Protein AF-A0A9D6JE13-F1 (afdb_monomer)

Radius of gyration: 21.43 Å; Cα contacts (8 Å, |Δi|>4): 102; chains: 1; bounding box: 47×35×55 Å

Structure (mmCIF, N/CA/C/O backbone):
data_AF-A0A9D6JE13-F1
#
_entry.id   AF-A0A9D6JE13-F1
#
loop_
_atom_site.group_PDB
_atom_site.id
_atom_site.type_symbol
_atom_site.label_atom_id
_atom_site.label_alt_id
_atom_site.label_comp_id
_atom_site.label_asym_id
_atom_site.label_entity_id
_atom_site.label_seq_id
_atom_site.pdbx_PDB_ins_code
_atom_site.Cartn_x
_atom_site.Cartn_y
_atom_site.Cartn_z
_atom_site.occupancy
_atom_site.B_iso_or_equiv
_atom_site.auth_seq_id
_atom_site.auth_comp_id
_atom_site.auth_asym_id
_atom_site.auth_atom_id
_atom_site.pdbx_PDB_model_num
ATOM 1 N N . LEU A 1 1 ? 7.166 -0.514 -9.249 1.00 94.31 1 LEU A N 1
ATOM 2 C CA . LEU A 1 1 ? 7.970 0.174 -8.212 1.00 94.31 1 LEU A CA 1
ATOM 3 C C . LEU A 1 1 ? 9.405 -0.351 -8.154 1.00 94.31 1 LEU A C 1
ATOM 5 O O . LEU A 1 1 ? 10.276 0.354 -8.631 1.00 94.31 1 LEU A O 1
ATOM 9 N N . ARG A 1 2 ? 9.661 -1.572 -7.648 1.00 97.69 2 ARG A N 1
ATOM 10 C CA . ARG A 1 2 ? 11.034 -2.075 -7.400 1.00 97.69 2 ARG A CA 1
ATOM 11 C C . ARG A 1 2 ? 11.970 -2.021 -8.615 1.00 97.69 2 ARG A C 1
ATOM 13 O O . ARG A 1 2 ? 13.082 -1.540 -8.473 1.00 97.69 2 ARG A O 1
ATOM 20 N N . LEU A 1 3 ? 11.509 -2.436 -9.800 1.00 97.81 3 LEU A N 1
ATOM 21 C CA . LEU A 1 3 ? 12.332 -2.380 -11.017 1.00 97.81 3 LEU A CA 1
ATOM 22 C C . LEU A 1 3 ? 12.730 -0.946 -11.397 1.00 97.81 3 LEU A C 1
ATOM 24 O O . LEU A 1 3 ? 13.873 -0.709 -11.755 1.00 97.81 3 LEU A O 1
ATOM 28 N N . ALA A 1 4 ? 11.808 0.012 -11.276 1.00 98.44 4 ALA A N 1
ATOM 29 C CA . ALA A 1 4 ? 12.092 1.413 -11.579 1.00 98.44 4 ALA A CA 1
ATOM 30 C C . ALA A 1 4 ? 13.088 2.029 -10.584 1.00 98.44 4 ALA A C 1
ATOM 32 O O . ALA A 1 4 ? 13.969 2.777 -10.991 1.00 98.44 4 ALA A O 1
ATOM 33 N N . VAL A 1 5 ? 12.988 1.671 -9.296 1.00 98.62 5 VAL A N 1
ATOM 34 C CA . VAL A 1 5 ? 13.973 2.070 -8.276 1.00 98.62 5 VAL A CA 1
ATOM 35 C C . VAL A 1 5 ? 15.347 1.493 -8.614 1.00 98.62 5 VAL A C 1
ATOM 37 O O . VAL A 1 5 ? 16.312 2.243 -8.681 1.00 98.62 5 VAL A O 1
ATOM 40 N N . ALA A 1 6 ? 15.416 0.196 -8.929 1.00 98.56 6 ALA A N 1
ATOM 41 C CA . ALA A 1 6 ? 16.663 -0.461 -9.311 1.00 98.56 6 ALA A CA 1
ATOM 42 C C . ALA A 1 6 ? 17.281 0.141 -10.583 1.00 98.56 6 ALA A C 1
ATOM 44 O O . ALA A 1 6 ? 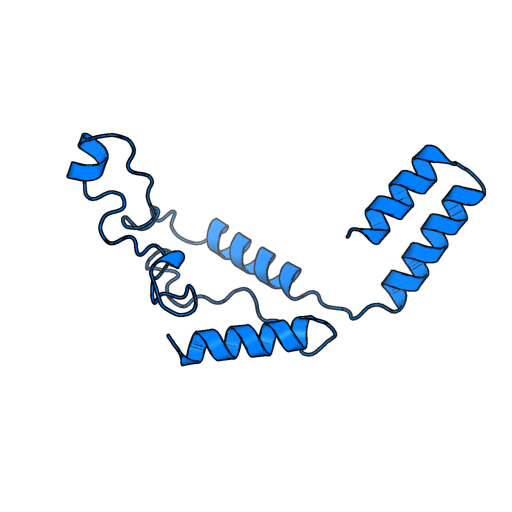18.487 0.338 -10.630 1.00 98.56 6 ALA A O 1
ATOM 45 N N . ALA A 1 7 ? 16.472 0.481 -11.592 1.00 98.56 7 ALA A N 1
ATOM 46 C CA . ALA A 1 7 ? 16.959 1.133 -12.806 1.00 98.56 7 ALA A CA 1
ATOM 47 C C . ALA A 1 7 ? 17.532 2.530 -12.519 1.00 98.56 7 ALA A C 1
ATOM 49 O O . ALA A 1 7 ? 18.596 2.875 -13.028 1.00 98.56 7 ALA A O 1
ATOM 50 N N . LYS A 1 8 ? 16.867 3.311 -11.657 1.00 98.50 8 LYS A N 1
ATOM 51 C CA . LYS A 1 8 ? 17.367 4.613 -11.196 1.00 98.50 8 LYS A CA 1
ATOM 52 C C . LYS A 1 8 ? 18.667 4.472 -10.393 1.00 98.50 8 LYS A C 1
ATOM 54 O O . LYS A 1 8 ? 19.597 5.240 -10.618 1.00 98.50 8 LYS A O 1
ATOM 59 N N . ASP A 1 9 ? 18.761 3.491 -9.499 1.00 98.50 9 ASP A N 1
ATOM 60 C CA . ASP A 1 9 ? 19.976 3.253 -8.710 1.00 98.50 9 ASP A CA 1
ATOM 61 C C . ASP A 1 9 ? 21.135 2.747 -9.584 1.00 98.50 9 ASP A C 1
ATOM 63 O O . ASP A 1 9 ? 22.262 3.213 -9.430 1.00 98.50 9 ASP A O 1
ATOM 67 N N . ALA A 1 10 ? 20.858 1.875 -10.557 1.00 98.44 10 ALA A N 1
ATOM 68 C CA . ALA A 1 10 ? 21.840 1.432 -11.544 1.00 98.44 10 ALA A CA 1
ATOM 69 C C . ALA A 1 10 ? 22.364 2.605 -12.380 1.00 98.44 10 ALA A C 1
ATOM 71 O O . ALA A 1 10 ? 23.571 2.723 -12.563 1.00 98.44 10 ALA A O 1
ATOM 72 N N . TYR A 1 11 ? 21.483 3.509 -12.823 1.00 98.44 11 TYR A N 1
ATOM 73 C CA . TYR A 1 11 ? 21.901 4.711 -13.545 1.00 98.44 11 TYR A CA 1
ATOM 74 C C . TYR A 1 11 ? 22.791 5.608 -12.685 1.00 98.44 11 TYR A C 1
ATOM 76 O O . TYR A 1 11 ? 23.836 6.059 -13.140 1.00 98.44 11 TYR A O 1
ATOM 84 N N . HIS A 1 12 ? 22.400 5.852 -11.433 1.00 98.38 12 HIS A N 1
ATOM 85 C CA . HIS A 1 12 ? 23.195 6.664 -10.511 1.00 98.38 12 HIS A CA 1
ATOM 86 C C . HIS A 1 12 ? 24.582 6.070 -10.248 1.00 98.38 12 HIS A C 1
ATOM 88 O O . HIS A 1 12 ? 25.531 6.821 -10.047 1.00 98.38 12 HIS A O 1
ATOM 94 N N . PHE A 1 13 ? 24.690 4.741 -10.216 1.00 98.31 13 PHE A N 1
ATOM 95 C CA . PHE A 1 13 ? 25.941 4.058 -9.914 1.00 98.31 13 PHE A CA 1
ATOM 96 C C . PHE A 1 13 ? 26.856 3.910 -11.136 1.00 98.31 13 PHE A C 1
ATOM 98 O O . PHE A 1 13 ? 28.059 4.119 -11.020 1.00 98.31 13 PHE A O 1
ATOM 105 N N . LEU A 1 14 ? 26.298 3.545 -12.293 1.00 98.06 14 LEU A N 1
ATOM 106 C CA . LEU A 1 14 ? 27.070 3.209 -13.493 1.00 98.06 14 LEU A CA 1
ATOM 107 C C . LEU A 1 14 ? 27.247 4.396 -14.450 1.00 98.06 14 LEU A C 1
ATOM 109 O O . LEU A 1 14 ? 28.261 4.472 -15.135 1.00 98.06 14 LEU A O 1
ATOM 113 N N . GLY A 1 15 ? 26.292 5.329 -14.496 1.00 97.06 15 GLY A N 1
ATOM 114 C CA . GLY A 1 15 ? 26.284 6.409 -15.484 1.00 97.06 15 GLY A CA 1
ATOM 115 C C . GLY A 1 15 ? 26.086 5.910 -16.921 1.00 97.06 15 GLY A C 1
ATOM 116 O O . GLY A 1 15 ? 25.604 4.804 -17.154 1.00 97.06 15 GLY A O 1
ATOM 117 N N . THR A 1 16 ? 26.416 6.749 -17.902 1.00 96.25 16 THR A N 1
ATOM 118 C CA . THR A 1 16 ? 26.339 6.401 -19.331 1.00 96.25 16 THR A CA 1
ATOM 119 C C . THR A 1 16 ? 27.552 5.553 -19.745 1.00 96.25 16 THR A C 1
ATOM 121 O O . THR A 1 16 ? 28.670 5.924 -19.378 1.00 96.25 16 THR A O 1
ATOM 124 N N . PRO A 1 17 ? 27.374 4.508 -20.585 1.00 96.06 17 PRO A N 1
ATOM 125 C CA . PRO A 1 17 ? 26.120 4.076 -21.230 1.00 96.06 17 PRO A CA 1
ATOM 126 C C . PRO A 1 17 ? 25.290 3.023 -20.472 1.00 96.06 17 PRO A C 1
ATOM 128 O O . PRO A 1 17 ? 24.106 2.856 -20.764 1.00 96.06 17 PRO A O 1
ATOM 131 N N . GLU A 1 18 ? 25.849 2.298 -19.505 1.00 95.69 18 GLU A N 1
ATOM 132 C CA . GLU A 1 18 ? 25.184 1.136 -18.896 1.00 95.69 18 GLU A CA 1
ATOM 133 C C . GLU A 1 18 ? 23.914 1.500 -18.107 1.00 95.69 18 GLU A C 1
ATOM 135 O O . GLU A 1 18 ? 22.947 0.734 -18.073 1.00 95.69 18 GLU A O 1
ATOM 140 N N . GLY A 1 19 ? 23.870 2.692 -17.516 1.00 97.12 19 GLY A N 1
ATOM 141 C CA . GLY A 1 19 ? 22.684 3.239 -16.867 1.00 97.12 19 GLY A CA 1
ATOM 142 C C . GLY A 1 19 ? 21.515 3.425 -17.834 1.00 97.12 19 GLY A C 1
ATOM 143 O O . GLY A 1 19 ? 20.368 3.130 -17.486 1.00 97.12 19 GLY A O 1
ATOM 144 N N . GLU A 1 20 ? 21.782 3.867 -19.065 1.00 98.19 20 GLU A N 1
ATOM 145 C CA . GLU A 1 20 ? 20.748 4.054 -20.091 1.00 98.19 20 GLU A CA 1
ATOM 146 C C . GLU A 1 20 ? 20.083 2.721 -20.439 1.00 98.19 20 GLU A C 1
ATOM 148 O O . GLU A 1 20 ? 18.858 2.652 -20.568 1.00 98.19 20 GLU A O 1
ATOM 153 N N . LEU A 1 21 ? 20.867 1.639 -20.492 1.00 98.06 21 LEU A N 1
ATOM 154 C CA . LEU A 1 21 ? 20.343 0.294 -20.712 1.00 98.06 21 LEU A CA 1
ATOM 155 C C . LEU A 1 21 ? 19.396 -0.140 -19.581 1.00 98.06 21 LEU A C 1
ATOM 157 O O . LEU A 1 21 ? 18.347 -0.732 -19.851 1.00 98.06 21 LEU A O 1
ATOM 161 N N . ALA A 1 22 ? 19.705 0.206 -18.327 1.00 98.25 22 ALA A N 1
ATOM 162 C CA . ALA A 1 22 ? 18.823 -0.073 -17.194 1.00 98.25 22 ALA A CA 1
ATOM 163 C C . ALA A 1 22 ? 17.480 0.677 -17.308 1.00 98.25 22 ALA A C 1
ATOM 165 O O . ALA A 1 22 ? 16.413 0.103 -17.050 1.00 98.25 22 ALA A O 1
ATOM 166 N N . LEU A 1 23 ? 17.502 1.940 -17.749 1.00 98.38 23 LEU A N 1
ATOM 167 C CA . LEU A 1 23 ? 16.282 2.713 -18.006 1.00 98.38 23 LEU A CA 1
ATOM 168 C C . LEU A 1 23 ? 15.480 2.141 -19.183 1.00 98.38 23 LEU A C 1
ATOM 170 O O . LEU A 1 23 ? 14.258 2.002 -19.073 1.00 98.38 23 LEU A O 1
ATOM 174 N N . ALA A 1 24 ? 16.147 1.748 -20.272 1.00 98.50 24 ALA A N 1
ATOM 175 C CA . ALA A 1 24 ? 15.509 1.127 -21.433 1.00 98.50 24 ALA A CA 1
ATOM 176 C C . ALA A 1 24 ? 14.806 -0.190 -21.061 1.00 98.50 24 ALA A C 1
ATOM 178 O O . ALA A 1 24 ? 13.640 -0.399 -21.415 1.00 98.50 24 ALA A O 1
ATOM 179 N N . GLN A 1 25 ? 15.465 -1.044 -20.270 1.00 98.44 25 GLN A N 1
ATOM 180 C CA . GLN A 1 25 ? 14.870 -2.273 -19.738 1.00 98.44 25 GLN A CA 1
ATOM 181 C C . GLN A 1 25 ? 13.623 -1.974 -18.892 1.00 98.44 25 GLN A C 1
ATOM 183 O O . GLN A 1 25 ? 12.584 -2.621 -19.054 1.00 98.44 25 GLN A O 1
ATOM 188 N N . CYS A 1 26 ? 13.699 -0.978 -18.004 1.00 98.56 26 CYS A N 1
ATOM 189 C CA . CYS A 1 26 ? 12.565 -0.574 -17.177 1.00 98.56 26 CYS A CA 1
ATOM 190 C C . CYS A 1 26 ? 11.389 -0.063 -18.023 1.00 98.56 26 CYS A C 1
ATOM 192 O O . CYS A 1 26 ? 10.243 -0.441 -17.767 1.00 98.56 26 CYS A O 1
ATOM 194 N N . ALA A 1 27 ? 11.647 0.759 -19.042 1.00 98.62 27 ALA A N 1
ATOM 195 C CA . ALA A 1 27 ? 10.612 1.280 -19.931 1.00 98.62 27 ALA A CA 1
ATOM 196 C C . ALA A 1 27 ? 9.883 0.151 -20.678 1.00 98.62 27 ALA A C 1
ATOM 198 O O . ALA A 1 27 ? 8.651 0.099 -20.655 1.00 98.62 27 ALA A O 1
ATOM 199 N N . ALA A 1 28 ? 10.623 -0.799 -21.259 1.00 98.69 28 ALA A N 1
ATOM 200 C CA . ALA A 1 28 ? 10.046 -1.957 -21.943 1.00 98.69 28 ALA A CA 1
ATOM 201 C C . ALA A 1 28 ? 9.202 -2.833 -20.997 1.00 98.69 28 ALA A C 1
ATOM 203 O O . ALA A 1 28 ? 8.092 -3.254 -21.342 1.00 98.69 28 ALA A O 1
ATOM 204 N N . TYR A 1 29 ? 9.683 -3.057 -19.770 1.00 98.62 29 TYR A N 1
ATOM 205 C CA . TYR A 1 29 ? 8.927 -3.786 -18.752 1.00 98.62 29 TYR A CA 1
ATOM 206 C C . TYR A 1 29 ? 7.621 -3.069 -18.389 1.00 98.62 29 TYR A C 1
ATOM 208 O O . TYR A 1 29 ? 6.554 -3.678 -18.378 1.00 98.62 29 TYR A O 1
ATOM 216 N N . LEU A 1 30 ? 7.667 -1.762 -18.116 1.00 98.38 30 LEU A N 1
ATOM 217 C CA . LEU A 1 30 ? 6.469 -0.996 -17.763 1.00 98.38 30 LEU A CA 1
ATOM 218 C C . LEU A 1 30 ? 5.472 -0.922 -18.924 1.00 98.38 30 LEU A C 1
ATOM 220 O O . LEU A 1 30 ? 4.264 -1.007 -18.688 1.00 98.38 30 LEU A O 1
ATOM 224 N N . ALA A 1 31 ? 5.953 -0.816 -20.166 1.00 98.50 31 ALA A N 1
ATOM 225 C CA . ALA A 1 31 ? 5.119 -0.818 -21.365 1.00 98.50 31 ALA A CA 1
ATOM 226 C C . ALA A 1 31 ? 4.323 -2.126 -21.508 1.00 98.50 31 ALA A C 1
ATOM 228 O O . ALA A 1 31 ? 3.132 -2.085 -21.817 1.00 98.50 31 ALA A O 1
ATOM 229 N N . THR A 1 32 ? 4.931 -3.264 -21.172 1.00 98.06 32 THR A N 1
ATOM 230 C CA . THR A 1 32 ? 4.319 -4.600 -21.289 1.00 98.06 32 THR A CA 1
ATOM 231 C C . THR A 1 32 ? 3.606 -5.083 -20.021 1.00 98.06 32 THR A C 1
ATOM 233 O O . THR A 1 32 ? 2.799 -6.008 -20.083 1.00 98.06 32 THR A O 1
ATOM 236 N N . ALA A 1 33 ? 3.828 -4.440 -18.871 1.00 98.12 33 ALA A N 1
ATOM 237 C CA . ALA A 1 33 ? 3.187 -4.814 -17.614 1.00 98.12 33 ALA A CA 1
ATOM 238 C C . ALA A 1 33 ? 1.647 -4.648 -17.644 1.00 98.12 33 ALA A C 1
ATOM 240 O O . ALA A 1 33 ? 1.137 -3.714 -18.283 1.00 98.12 33 ALA A O 1
ATOM 241 N N . PRO A 1 34 ? 0.893 -5.476 -16.889 1.00 97.88 34 PRO A N 1
ATOM 242 C CA . PRO A 1 34 ? -0.536 -5.269 -16.669 1.00 97.88 34 PRO A CA 1
ATOM 243 C C . PRO A 1 34 ? -0.809 -3.862 -16.125 1.00 97.88 34 PRO A C 1
ATOM 245 O O . PRO A 1 34 ? -0.220 -3.443 -15.128 1.00 97.88 34 PRO A O 1
ATOM 248 N N . LYS A 1 35 ? -1.693 -3.113 -16.788 1.00 98.19 35 LYS A N 1
ATOM 249 C CA . LYS 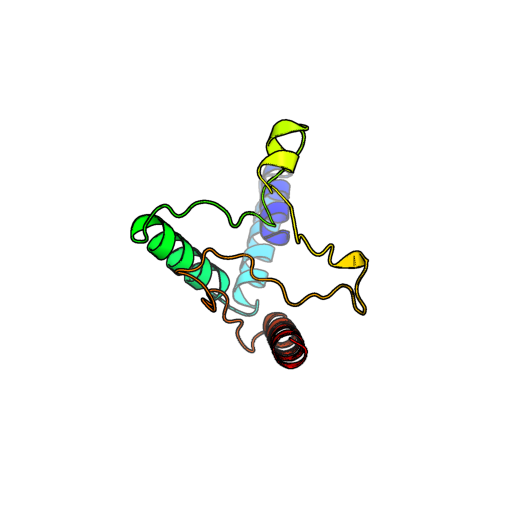A 1 35 ? -2.028 -1.740 -16.393 1.00 98.19 35 LYS A CA 1
ATOM 250 C C . LYS A 1 35 ? -3.156 -1.753 -15.370 1.00 98.19 35 LYS A C 1
ATOM 252 O O . LYS A 1 35 ? -4.178 -2.387 -15.602 1.00 98.19 35 LYS A O 1
ATOM 257 N N . SER A 1 36 ? -2.999 -1.013 -14.280 1.00 98.31 36 SER A N 1
ATOM 258 C CA . SER A 1 36 ? -4.080 -0.739 -13.334 1.00 98.31 36 SER A CA 1
ATOM 259 C C . SER A 1 36 ? -3.871 0.622 -12.685 1.00 98.31 36 SER A C 1
ATOM 261 O O . SER A 1 36 ? -2.774 0.936 -12.228 1.00 98.31 36 SER A O 1
ATOM 263 N N . ASN A 1 37 ? -4.933 1.423 -12.640 1.00 98.19 37 ASN A N 1
ATOM 264 C CA . ASN A 1 37 ? -5.015 2.657 -11.864 1.00 98.19 37 ASN A CA 1
ATOM 265 C C . ASN A 1 37 ? -5.918 2.490 -10.626 1.00 98.19 37 ASN A C 1
ATOM 267 O O . ASN A 1 37 ? -6.266 3.485 -9.998 1.00 98.19 37 ASN A O 1
ATOM 271 N N . ALA A 1 38 ? -6.303 1.259 -10.259 1.00 98.44 38 ALA A N 1
ATOM 272 C CA . ALA A 1 38 ? -7.272 1.003 -9.190 1.00 98.44 38 ALA A CA 1
ATOM 273 C C . ALA A 1 38 ? -6.815 1.550 -7.828 1.00 98.44 38 ALA A C 1
ATOM 275 O O . ALA A 1 38 ? -7.613 2.133 -7.100 1.00 98.44 38 ALA A O 1
ATOM 276 N N . VAL A 1 39 ? -5.524 1.418 -7.503 1.00 98.44 39 VAL A N 1
ATOM 277 C CA . VAL A 1 39 ? -4.941 2.001 -6.280 1.00 98.44 39 VAL A CA 1
ATOM 278 C C . VAL A 1 39 ? -4.970 3.531 -6.322 1.00 98.44 39 VAL A C 1
ATOM 280 O O . VAL A 1 39 ? -5.285 4.159 -5.319 1.00 98.44 39 VAL A O 1
ATOM 283 N N . TYR A 1 40 ? -4.690 4.133 -7.482 1.00 98.44 40 TYR A N 1
ATOM 284 C CA . TYR A 1 40 ? -4.696 5.588 -7.652 1.00 98.44 40 TYR A CA 1
ATOM 285 C C . TYR A 1 40 ? -6.099 6.173 -7.447 1.00 98.44 40 TYR A C 1
ATOM 287 O O . TYR A 1 40 ? -6.273 7.120 -6.685 1.00 98.44 40 TYR A O 1
ATOM 295 N N . VAL A 1 41 ? -7.112 5.560 -8.066 1.00 98.69 41 VAL A N 1
ATOM 296 C CA . VAL A 1 41 ? -8.518 5.950 -7.881 1.00 98.69 41 VAL A CA 1
ATOM 297 C C . VAL A 1 41 ? -8.945 5.766 -6.424 1.00 98.69 41 VAL A C 1
ATOM 299 O O . VAL A 1 41 ? -9.489 6.693 -5.836 1.00 98.69 41 VAL A O 1
ATOM 302 N N . ALA A 1 42 ? -8.636 4.616 -5.816 1.00 98.62 42 ALA A N 1
ATOM 303 C CA . ALA A 1 42 ? -8.966 4.345 -4.417 1.00 98.62 42 ALA A CA 1
ATOM 304 C C . ALA A 1 42 ? -8.357 5.377 -3.456 1.00 98.62 42 ALA A C 1
ATOM 306 O O . ALA A 1 42 ? -9.023 5.824 -2.526 1.00 98.62 42 ALA A O 1
ATOM 307 N N . PHE A 1 43 ? -7.105 5.773 -3.691 1.00 98.69 43 PHE A N 1
ATOM 308 C CA . PHE A 1 43 ? -6.428 6.779 -2.880 1.00 98.69 43 PHE A CA 1
ATOM 309 C C . PHE A 1 43 ? -7.058 8.167 -3.037 1.00 98.69 43 PHE A C 1
ATOM 311 O O . PHE A 1 43 ? -7.255 8.862 -2.046 1.00 98.69 43 PHE A O 1
ATOM 318 N N . ASN A 1 44 ? -7.424 8.560 -4.258 1.00 98.56 44 ASN A N 1
ATOM 319 C CA . ASN A 1 44 ? -8.094 9.838 -4.494 1.00 98.56 44 ASN A CA 1
ATOM 320 C C . ASN A 1 44 ? -9.497 9.885 -3.879 1.00 98.56 44 ASN A C 1
ATOM 322 O O . ASN A 1 44 ? -9.864 10.907 -3.311 1.00 98.56 44 ASN A O 1
ATOM 326 N N . GLU A 1 45 ? -10.259 8.790 -3.945 1.00 98.31 45 GLU A N 1
ATOM 327 C CA . GLU A 1 45 ? -11.552 8.692 -3.257 1.00 98.31 45 GLU A CA 1
ATOM 328 C C . GLU A 1 45 ? -11.385 8.825 -1.738 1.00 98.31 45 GLU A C 1
ATOM 330 O O . GLU A 1 45 ? -12.108 9.591 -1.112 1.00 98.31 45 GLU A O 1
ATOM 335 N N . ALA A 1 46 ? -10.398 8.142 -1.147 1.00 97.25 46 ALA A N 1
ATOM 336 C CA . ALA A 1 46 ? -10.122 8.258 0.283 1.00 97.25 46 ALA A CA 1
ATOM 337 C C . ALA A 1 46 ? -9.695 9.683 0.679 1.00 97.25 46 ALA A C 1
ATOM 339 O O . ALA A 1 46 ? -10.157 10.201 1.691 1.00 97.25 46 ALA A O 1
ATOM 340 N N . GLN A 1 47 ? -8.852 10.345 -0.123 1.00 97.75 47 GLN A N 1
ATOM 341 C CA . GLN A 1 47 ? -8.476 11.743 0.113 1.00 97.75 47 GLN A CA 1
ATOM 342 C C . GLN A 1 47 ? -9.671 12.697 0.002 1.00 97.75 47 GLN A C 1
ATOM 344 O O . GLN A 1 47 ? -9.777 13.630 0.794 1.00 97.75 47 GLN A O 1
ATOM 349 N N . ALA A 1 48 ? -10.564 12.471 -0.963 1.00 97.25 48 ALA A N 1
ATOM 350 C CA . ALA A 1 48 ? -11.767 13.279 -1.122 1.00 97.25 48 ALA A CA 1
ATOM 351 C C . ALA A 1 48 ? -12.701 13.133 0.088 1.00 97.25 48 ALA A C 1
ATOM 353 O O . ALA A 1 48 ? -13.189 14.140 0.603 1.00 97.25 48 ALA A O 1
ATOM 354 N N . ASP A 1 49 ? -12.893 11.906 0.579 1.00 95.81 49 ASP A N 1
ATOM 355 C CA . ASP A 1 49 ? -13.696 11.652 1.776 1.00 95.81 49 ASP A CA 1
ATOM 356 C C . ASP A 1 49 ? -13.036 12.305 3.011 1.00 95.81 49 ASP A C 1
ATOM 358 O O . ASP A 1 49 ? -13.722 12.976 3.771 1.00 95.81 49 ASP A O 1
ATOM 362 N N . VAL A 1 50 ? -11.705 12.253 3.166 1.00 94.56 50 VAL A N 1
ATOM 363 C CA . VAL A 1 50 ? -10.992 12.977 4.247 1.00 94.56 50 VAL A CA 1
ATOM 364 C C . VAL A 1 50 ? -11.177 14.497 4.165 1.00 94.56 50 VAL A C 1
ATOM 366 O O . VAL A 1 50 ? -11.278 15.158 5.195 1.00 94.56 50 VAL A O 1
ATOM 369 N N . ALA A 1 51 ? -11.208 15.0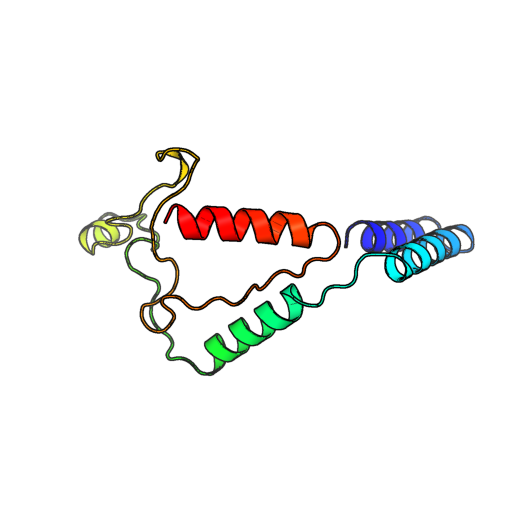70 2.960 1.00 95.38 51 ALA A N 1
ATOM 370 C CA . ALA A 1 51 ? -11.330 16.516 2.781 1.00 95.38 51 ALA A CA 1
ATOM 371 C C . ALA A 1 51 ? -12.764 17.042 2.976 1.00 95.38 51 ALA A C 1
ATOM 373 O O . ALA A 1 51 ? -12.942 18.235 3.215 1.00 95.38 51 ALA A O 1
ATOM 374 N N . SER A 1 52 ? -13.777 16.181 2.829 1.00 94.12 52 SER A N 1
ATOM 375 C CA . SER A 1 52 ? -15.192 16.580 2.805 1.00 94.12 52 SER A CA 1
ATOM 376 C C . SER A 1 52 ? -16.029 16.022 3.956 1.00 94.12 52 SER A C 1
ATOM 378 O O . SER A 1 52 ? -17.039 16.633 4.308 1.00 94.12 52 SER A O 1
ATOM 380 N N . ALA A 1 53 ? -15.639 14.892 4.548 1.00 89.19 53 ALA A N 1
ATOM 381 C CA . ALA A 1 53 ? -16.353 14.299 5.668 1.00 89.19 53 ALA A CA 1
ATOM 382 C C . ALA A 1 53 ? -16.027 15.020 6.988 1.00 89.19 53 ALA A C 1
ATOM 384 O O . ALA A 1 53 ? -14.948 15.604 7.139 1.00 89.19 53 ALA A O 1
ATOM 385 N N . PRO A 1 54 ? -16.933 14.963 7.981 1.00 88.19 54 PRO A N 1
ATOM 386 C CA . PRO A 1 54 ? -16.619 15.382 9.338 1.00 88.19 54 PRO A CA 1
ATOM 387 C C . PRO A 1 54 ? -15.369 14.669 9.864 1.00 88.19 54 PRO A C 1
ATOM 389 O O . PRO A 1 54 ? -15.167 13.479 9.618 1.00 88.19 54 PRO A O 1
ATOM 392 N N . ALA A 1 55 ? -14.548 15.386 10.634 1.00 89.50 55 ALA A N 1
ATOM 393 C CA . ALA A 1 55 ? -13.391 14.817 11.319 1.00 89.50 55 ALA A CA 1
ATOM 394 C C . ALA A 1 55 ? -13.843 13.948 12.506 1.00 89.50 55 ALA A C 1
ATOM 396 O O . ALA A 1 55 ? -13.722 14.333 13.671 1.00 89.50 55 ALA A O 1
ATOM 397 N N . GLU A 1 56 ? -14.419 12.787 12.204 1.00 92.44 56 GLU A N 1
ATOM 398 C CA . GLU A 1 56 ? -14.840 11.822 13.208 1.00 92.44 56 GLU A CA 1
ATOM 399 C C . GLU A 1 56 ? -13.643 11.229 13.947 1.00 92.44 56 GLU A C 1
ATOM 401 O O . GLU A 1 56 ? -12.586 10.976 13.357 1.00 92.44 56 GLU A O 1
ATOM 406 N N . PRO A 1 57 ? -13.790 10.985 15.257 1.00 92.94 57 PRO A N 1
ATOM 407 C CA . PRO A 1 57 ? -12.7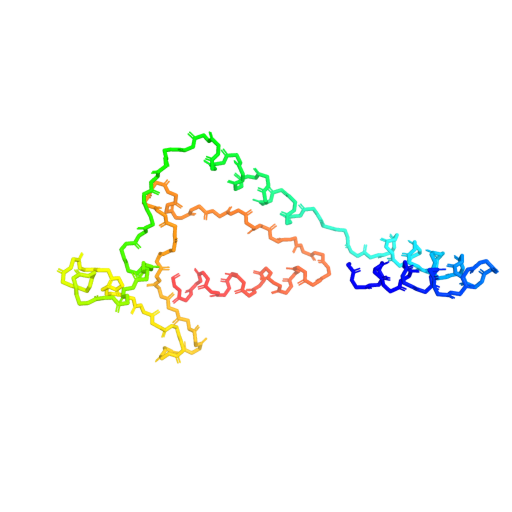22 10.385 16.019 1.00 92.94 57 PRO A CA 1
ATOM 408 C C . PRO A 1 57 ? -12.540 8.920 15.611 1.00 92.94 57 PRO A C 1
ATOM 410 O O . PRO A 1 57 ? -13.476 8.231 15.207 1.00 92.94 57 PRO A O 1
ATOM 413 N N . VAL A 1 58 ? -11.324 8.416 15.803 1.00 95.00 58 VAL A N 1
ATOM 414 C CA . VAL A 1 58 ? -10.999 6.996 15.623 1.00 95.00 58 VAL A CA 1
ATOM 415 C C . VAL A 1 58 ? -11.960 6.131 16.465 1.00 95.00 58 VAL A C 1
ATOM 417 O O . VAL A 1 58 ? -12.168 6.469 17.639 1.00 95.00 58 VAL A O 1
ATOM 420 N N . PRO A 1 59 ? -12.536 5.034 15.930 1.00 95.44 59 PRO A N 1
ATOM 421 C CA . PRO A 1 59 ? -13.356 4.105 16.709 1.00 95.44 59 PRO A CA 1
ATOM 422 C C . PRO A 1 59 ? -12.642 3.622 17.979 1.00 95.44 59 PRO A C 1
ATOM 424 O O . PRO A 1 59 ? -11.442 3.347 17.948 1.00 95.44 59 PRO A O 1
ATOM 427 N N . LEU A 1 60 ? -13.361 3.557 19.108 1.00 95.06 60 LEU A N 1
ATOM 428 C CA . LEU A 1 60 ? -12.772 3.311 20.435 1.00 95.06 60 LEU A CA 1
ATOM 429 C C . LEU A 1 60 ? -11.942 2.025 20.488 1.00 95.06 60 LEU A C 1
ATOM 431 O O . LEU A 1 60 ? -10.824 2.053 21.003 1.00 95.06 60 LEU A O 1
ATOM 435 N N . HIS A 1 61 ? -12.445 0.944 19.892 1.00 95.62 61 HIS A N 1
ATOM 436 C CA . HIS A 1 61 ? -11.820 -0.378 19.903 1.00 95.62 61 HIS A CA 1
ATOM 437 C C . HIS A 1 61 ? -10.502 -0.453 19.124 1.00 95.62 61 HIS A C 1
ATOM 439 O O . HIS A 1 61 ? -9.760 -1.404 19.301 1.00 95.62 61 HIS A O 1
ATOM 445 N N . ILE A 1 62 ? -10.155 0.537 18.293 1.00 95.94 62 ILE A N 1
ATOM 446 C CA . ILE A 1 62 ? -8.839 0.605 17.624 1.00 95.94 62 ILE A CA 1
ATOM 447 C C . ILE A 1 62 ? -7.972 1.771 18.121 1.00 95.94 62 ILE A C 1
ATOM 449 O O . ILE A 1 62 ? -6.940 2.082 17.521 1.00 95.94 62 ILE A O 1
ATOM 453 N N . ARG A 1 63 ? -8.358 2.435 19.219 1.00 96.56 63 ARG A N 1
ATOM 454 C CA . ARG A 1 63 ? -7.503 3.437 19.870 1.00 96.56 63 ARG A CA 1
ATOM 455 C C . ARG A 1 63 ? -6.412 2.764 20.689 1.00 96.56 63 ARG A C 1
ATOM 457 O O . ARG A 1 63 ? -6.628 1.749 21.341 1.00 96.56 63 ARG A O 1
ATOM 464 N N . ASN A 1 64 ? -5.244 3.397 20.721 1.00 96.12 64 ASN A N 1
ATOM 465 C CA . ASN A 1 64 ? -4.177 2.996 21.627 1.00 96.12 64 ASN A CA 1
ATOM 466 C C . ASN A 1 64 ? -4.568 3.297 23.087 1.00 96.12 64 ASN A C 1
ATOM 468 O O . ASN A 1 64 ? -5.041 4.397 23.379 1.00 96.12 64 ASN A O 1
ATOM 472 N N . ALA A 1 65 ? -4.317 2.351 23.997 1.00 93.88 65 ALA A N 1
ATOM 473 C CA . ALA A 1 65 ? -4.668 2.449 25.419 1.00 93.88 65 ALA A CA 1
ATOM 474 C C . ALA A 1 65 ? -3.480 2.146 26.364 1.00 93.88 65 ALA A C 1
ATOM 476 O O . ALA A 1 65 ? -3.508 1.177 27.130 1.00 93.88 65 ALA A O 1
ATOM 477 N N . PRO A 1 66 ? -2.399 2.945 26.317 1.00 95.62 66 PRO A N 1
ATOM 478 C CA . PRO A 1 66 ? -1.176 2.680 27.073 1.00 95.62 66 PRO A CA 1
ATOM 479 C C . PRO A 1 66 ? -1.273 3.024 28.565 1.00 95.62 66 PRO A C 1
ATOM 481 O O . PRO A 1 66 ? -0.501 2.485 29.355 1.00 95.62 66 PRO A O 1
ATOM 484 N N . THR A 1 67 ? -2.181 3.917 28.973 1.00 96.75 67 THR A N 1
ATOM 485 C CA . THR A 1 67 ? -2.319 4.347 30.375 1.00 96.75 67 THR A CA 1
ATOM 486 C C . THR A 1 67 ? -3.543 3.712 31.045 1.00 96.75 67 THR A C 1
ATOM 488 O O . THR A 1 67 ? -4.501 3.371 30.348 1.00 96.75 67 THR A O 1
ATOM 491 N N . PRO A 1 68 ? -3.558 3.580 32.387 1.00 95.75 68 PRO A N 1
ATOM 492 C CA . PRO A 1 68 ? -4.735 3.106 33.120 1.00 95.75 68 PRO A CA 1
ATOM 493 C C . PRO A 1 68 ? -5.985 3.940 32.823 1.00 95.75 68 PRO A C 1
ATOM 495 O O . PRO A 1 68 ? -6.993 3.386 32.408 1.00 95.75 68 PRO A O 1
ATOM 498 N N . LEU A 1 69 ? -5.866 5.273 32.874 1.00 96.25 69 LEU A N 1
ATOM 499 C CA . LEU A 1 69 ? -6.973 6.182 32.572 1.00 96.25 69 LEU A CA 1
ATOM 500 C C . LEU A 1 69 ? -7.573 5.938 31.178 1.00 96.25 69 LEU A C 1
ATOM 502 O O . LEU A 1 69 ? -8.783 5.984 31.016 1.00 96.25 69 LEU A O 1
ATOM 506 N N . MET A 1 70 ? -6.753 5.676 30.157 1.00 96.25 70 MET A N 1
ATOM 507 C CA . MET A 1 70 ? -7.267 5.408 28.808 1.00 96.25 70 MET A CA 1
ATOM 508 C C . MET A 1 70 ? -8.071 4.106 28.745 1.00 96.25 70 MET A C 1
ATOM 510 O O . MET A 1 70 ? -9.094 4.064 28.067 1.00 96.25 70 MET A O 1
ATOM 514 N N . LYS A 1 71 ? -7.641 3.068 29.469 1.00 93.50 71 LYS A N 1
ATOM 515 C CA . LYS A 1 71 ? -8.390 1.808 29.580 1.00 93.50 71 LYS A CA 1
ATOM 516 C C . LYS A 1 71 ? -9.701 2.009 30.333 1.00 93.50 71 LYS A C 1
ATOM 518 O O . LYS A 1 71 ? -10.725 1.522 29.875 1.00 93.50 71 LYS A O 1
ATOM 523 N N . ASP A 1 72 ? -9.677 2.785 31.416 1.00 95.88 72 ASP A N 1
ATOM 524 C CA . ASP A 1 72 ? -10.875 3.131 32.192 1.00 95.88 72 ASP A CA 1
ATOM 525 C C . ASP A 1 72 ? -11.891 3.930 31.354 1.00 95.88 72 ASP A C 1
ATOM 527 O O . ASP A 1 72 ? -13.096 3.852 31.577 1.00 95.88 72 ASP A O 1
ATOM 531 N N . LEU A 1 73 ? -11.411 4.673 30.350 1.00 95.75 73 LEU A N 1
ATOM 532 C CA . LEU A 1 73 ? -12.225 5.380 29.356 1.00 95.75 73 LEU A CA 1
ATOM 533 C C . LEU A 1 73 ? -12.660 4.494 28.167 1.00 95.75 73 LEU A C 1
ATOM 535 O O . LEU A 1 73 ? -13.199 5.018 27.190 1.00 95.75 73 LEU A O 1
ATOM 539 N N . GLY A 1 74 ? -12.407 3.182 28.212 1.00 94.81 74 GLY A N 1
ATOM 540 C CA . GLY A 1 74 ? -12.815 2.216 27.186 1.00 94.81 74 GLY A CA 1
ATOM 541 C C . GLY A 1 74 ? -11.957 2.225 25.915 1.00 94.81 74 GLY A C 1
ATOM 542 O O . GLY A 1 74 ? -12.391 1.761 24.860 1.00 94.81 74 GLY A O 1
ATOM 543 N N . TYR A 1 75 ? -10.743 2.787 25.948 1.00 96.75 75 TYR A N 1
ATOM 544 C CA . TYR A 1 75 ? -9.882 2.806 24.761 1.00 96.75 75 TYR A CA 1
ATOM 545 C C . TYR A 1 75 ? -9.356 1.395 24.496 1.00 96.75 75 TYR A C 1
ATOM 547 O O . TYR A 1 75 ? -8.847 0.734 25.400 1.00 96.75 75 TYR A O 1
ATOM 555 N N . GLY A 1 76 ? -9.461 0.942 23.247 1.00 94.38 76 GLY A N 1
ATOM 556 C CA . GLY A 1 76 ? -9.076 -0.411 22.847 1.00 94.38 76 GLY A CA 1
ATOM 557 C C . GLY A 1 76 ? -10.007 -1.509 23.376 1.00 94.38 76 GLY A C 1
ATOM 558 O O . GLY A 1 76 ? -9.767 -2.684 23.106 1.00 94.38 76 GLY A O 1
ATOM 559 N N . GLU A 1 77 ? -11.067 -1.159 24.112 1.00 94.38 77 GLU A N 1
ATOM 560 C CA . GLU A 1 77 ? -12.052 -2.129 24.581 1.00 94.38 77 GLU A CA 1
ATOM 561 C C . GLU A 1 77 ? -12.805 -2.726 23.385 1.00 94.38 77 GLU A C 1
ATOM 563 O O . GLU A 1 77 ? -13.192 -2.016 22.457 1.00 94.38 77 GLU A O 1
ATOM 568 N N . GLY A 1 78 ? -12.971 -4.051 23.378 1.00 93.56 78 GLY A N 1
ATOM 569 C CA . GLY A 1 78 ? -13.591 -4.772 22.265 1.00 93.56 78 GLY A CA 1
ATOM 570 C C . GLY A 1 78 ? -12.692 -4.961 21.039 1.00 93.56 78 GLY A C 1
ATOM 571 O O . GLY A 1 78 ? -13.169 -5.496 20.040 1.00 93.56 78 GLY A O 1
ATOM 572 N N . TYR A 1 79 ? -11.410 -4.568 21.093 1.00 95.69 79 TYR A N 1
ATOM 573 C CA . TYR A 1 79 ? -10.463 -4.877 20.022 1.00 95.69 79 TYR A CA 1
ATOM 574 C C . TYR A 1 79 ? -10.332 -6.387 19.832 1.00 95.69 79 TYR A C 1
ATOM 576 O O . TYR A 1 79 ? -9.951 -7.116 20.751 1.00 95.69 79 TYR A O 1
ATOM 584 N N . GLN A 1 80 ? -10.572 -6.850 18.615 1.00 95.00 80 GLN A N 1
ATOM 585 C CA . GLN A 1 80 ? -10.375 -8.236 18.245 1.00 95.00 80 GLN A CA 1
ATOM 586 C C . GLN A 1 80 ? -9.028 -8.395 17.539 1.00 95.00 80 GLN A C 1
ATOM 588 O O . GLN A 1 80 ? -8.809 -7.907 16.426 1.00 95.00 80 GLN A O 1
ATOM 593 N N . TYR A 1 81 ? -8.100 -9.086 18.200 1.00 94.81 81 TYR A N 1
ATOM 594 C CA . TYR A 1 81 ? -6.782 -9.355 17.647 1.00 94.81 81 TYR A CA 1
ATOM 595 C C . TYR A 1 81 ? -6.866 -10.477 16.612 1.00 94.81 81 TYR A C 1
ATOM 597 O O . TYR A 1 81 ? -6.974 -11.646 16.963 1.00 94.81 81 TYR A O 1
ATOM 605 N N . ALA A 1 82 ? -6.810 -10.120 15.326 1.00 94.88 82 ALA A N 1
ATOM 606 C CA . ALA A 1 82 ? -7.074 -11.043 14.221 1.00 94.88 82 ALA A CA 1
ATOM 607 C C . ALA A 1 82 ? -6.285 -12.365 14.290 1.00 94.88 82 ALA A C 1
ATOM 609 O O . ALA A 1 82 ? -6.817 -13.394 13.899 1.00 94.88 82 ALA A O 1
ATOM 610 N N . HIS A 1 83 ? -5.053 -12.365 14.811 1.00 95.50 83 HIS A N 1
ATOM 611 C CA . HIS A 1 83 ? -4.220 -13.570 14.914 1.00 95.50 83 HIS A CA 1
ATOM 612 C C . HIS A 1 83 ? -4.752 -14.634 15.884 1.00 95.50 83 HIS A C 1
ATOM 614 O O . HIS A 1 83 ? -4.375 -15.796 15.744 1.00 95.50 83 HIS A O 1
ATOM 620 N N . ASP A 1 84 ? -5.632 -14.263 16.815 1.00 96.25 84 ASP A N 1
ATOM 621 C CA . ASP A 1 84 ? -6.267 -15.204 17.744 1.00 96.25 84 ASP A CA 1
ATOM 622 C C . ASP A 1 84 ? -7.489 -15.904 17.121 1.00 96.25 84 ASP A C 1
ATOM 624 O O . ASP A 1 84 ? -8.033 -16.846 17.698 1.00 96.25 84 ASP A O 1
ATOM 628 N N . TYR A 1 85 ? -7.923 -15.467 15.933 1.00 92.69 85 TYR A N 1
ATOM 629 C CA . TYR A 1 85 ? -9.092 -15.996 15.236 1.00 92.69 85 TYR A CA 1
ATOM 630 C C . TYR A 1 85 ? -8.689 -16.972 14.118 1.00 92.69 85 TYR A C 1
ATOM 632 O O . TYR A 1 85 ? -7.613 -16.836 13.520 1.00 92.69 85 TYR A O 1
ATOM 640 N N . PRO A 1 86 ? -9.553 -17.952 13.779 1.00 91.56 86 PRO A N 1
ATOM 641 C CA . PRO A 1 86 ? -9.328 -18.839 12.642 1.00 91.56 86 PRO A CA 1
ATOM 642 C C . PRO A 1 86 ? -9.023 -18.063 11.354 1.00 91.56 86 PRO A C 1
ATOM 644 O O . PRO A 1 86 ? -9.612 -17.018 11.082 1.00 91.56 86 PRO A O 1
ATOM 647 N N . ASP A 1 87 ? -8.085 -18.574 10.553 1.00 89.94 87 ASP A N 1
ATOM 648 C CA . ASP A 1 87 ? -7.609 -17.944 9.309 1.00 89.94 87 ASP A CA 1
ATOM 649 C C . ASP A 1 87 ? -7.050 -16.512 9.463 1.00 89.94 87 ASP A C 1
ATOM 651 O O . ASP A 1 87 ? -6.887 -15.801 8.463 1.00 89.94 87 ASP A O 1
ATOM 655 N N . ALA A 1 88 ? -6.744 -16.095 10.697 1.00 93.06 88 ALA A N 1
ATOM 656 C CA . ALA A 1 88 ? -6.332 -14.744 11.054 1.00 93.06 88 ALA A CA 1
ATOM 657 C C . ALA A 1 88 ? -7.308 -13.654 10.555 1.00 93.06 88 ALA A C 1
ATOM 659 O O . ALA A 1 88 ? -6.887 -12.614 10.038 1.00 93.06 88 ALA A O 1
ATOM 660 N N . GLN A 1 89 ? -8.618 -13.921 10.635 1.00 89.88 89 GLN A N 1
ATOM 661 C CA . GLN A 1 89 ? -9.686 -13.054 10.124 1.00 89.88 89 GLN A CA 1
ATOM 662 C C . GLN A 1 89 ? -10.741 -12.774 11.186 1.00 89.88 89 GLN A C 1
ATOM 664 O O . GLN A 1 89 ? -11.121 -13.658 11.945 1.00 89.88 89 GLN A O 1
ATOM 669 N N . VAL A 1 90 ? -11.243 -11.539 11.190 1.00 91.69 90 VAL A N 1
ATOM 670 C CA . VAL A 1 90 ? -12.239 -11.093 12.155 1.00 91.69 90 VAL A CA 1
ATOM 671 C C . VAL A 1 90 ? -13.251 -10.129 11.545 1.00 91.69 90 VAL A C 1
ATOM 673 O O . VAL A 1 90 ? -12.898 -9.290 10.712 1.00 91.69 90 VAL A O 1
ATOM 676 N N . GLU A 1 91 ? -14.506 -10.248 11.976 1.00 90.06 91 GLU A N 1
ATOM 677 C CA . GLU A 1 91 ? -15.564 -9.284 11.687 1.00 90.06 91 GLU A CA 1
ATOM 678 C C . GLU A 1 91 ? -15.417 -8.071 12.609 1.00 90.06 91 GLU A C 1
ATOM 680 O O . GLU A 1 91 ? -15.916 -8.043 13.733 1.00 90.06 91 GLU A O 1
ATOM 685 N N . GLN A 1 92 ? -14.662 -7.073 12.149 1.00 90.75 92 GLN A N 1
ATOM 686 C CA . GLN A 1 92 ? -14.456 -5.830 12.883 1.00 90.75 92 GLN A CA 1
ATOM 687 C C . GLN A 1 92 ? -14.438 -4.636 11.924 1.00 90.75 92 GLN A C 1
ATOM 689 O O . GLN A 1 92 ? -13.687 -4.612 10.944 1.00 90.75 92 GLN A O 1
ATOM 694 N N . ASP A 1 93 ? -15.236 -3.613 12.231 1.00 91.44 93 ASP A N 1
ATOM 695 C CA . ASP A 1 93 ? -15.185 -2.329 11.534 1.00 91.44 93 ASP A CA 1
ATOM 696 C C . ASP A 1 93 ? -13.896 -1.582 11.883 1.00 91.44 93 ASP A C 1
ATOM 698 O O . ASP A 1 93 ? -13.477 -1.536 13.036 1.00 91.44 93 ASP A O 1
ATOM 702 N N . HIS A 1 94 ? -13.268 -0.962 10.888 1.00 93.94 94 HIS A N 1
ATOM 703 C CA . HIS A 1 94 ? -12.053 -0.157 11.085 1.00 93.94 94 HIS A CA 1
ATOM 704 C C . HIS A 1 94 ? -12.229 1.298 10.641 1.00 93.94 94 HIS A C 1
ATOM 706 O O . HIS A 1 94 ? -11.374 2.140 10.907 1.00 93.94 94 HIS A O 1
ATOM 712 N N . LEU A 1 95 ? -13.329 1.590 9.948 1.00 94.62 95 LEU A N 1
ATOM 713 C CA . LEU A 1 95 ? -13.704 2.939 9.557 1.00 94.62 95 LEU A CA 1
ATOM 714 C C . LEU A 1 95 ? -14.642 3.543 10.615 1.00 94.62 95 LEU A C 1
ATOM 716 O O . LEU A 1 95 ? -15.331 2.790 11.307 1.00 94.62 95 LEU A O 1
ATOM 720 N N . PRO A 1 96 ? -14.686 4.881 10.740 1.00 93.62 96 PRO A N 1
ATOM 721 C CA . PRO A 1 96 ? -15.728 5.569 11.495 1.00 93.62 96 PRO A CA 1
ATOM 722 C C . PRO A 1 96 ? -17.131 5.217 10.996 1.00 93.62 96 PRO A C 1
ATOM 724 O O . PRO A 1 96 ? -17.303 4.749 9.867 1.00 93.62 96 PRO A O 1
ATOM 727 N N . GLU A 1 97 ? -18.135 5.489 11.827 1.00 91.31 97 GLU A N 1
ATOM 728 C CA . GLU A 1 97 ? -19.530 5.136 11.557 1.00 91.31 97 GLU A CA 1
ATOM 729 C C . GLU A 1 97 ? -20.030 5.729 10.232 1.00 91.31 97 GLU A C 1
ATOM 731 O O . GLU A 1 97 ? -20.638 5.015 9.435 1.00 91.31 97 GLU A O 1
ATOM 736 N N . SER A 1 98 ? -19.711 6.993 9.930 1.00 92.12 98 SER A N 1
ATOM 737 C CA . SER A 1 98 ? -20.137 7.624 8.667 1.00 92.12 98 SER A CA 1
ATOM 738 C C . SER A 1 98 ? -19.567 6.976 7.408 1.00 92.12 98 SER A C 1
ATOM 740 O O . SER A 1 98 ? -20.135 7.117 6.324 1.00 92.12 98 SER A O 1
ATOM 742 N N . LEU A 1 99 ? -18.448 6.265 7.539 1.00 93.81 99 LEU A N 1
ATOM 743 C CA . LEU A 1 99 ? -17.766 5.579 6.449 1.00 93.81 99 LEU A CA 1
ATOM 744 C C . LEU A 1 99 ? -17.952 4.060 6.528 1.00 93.81 99 LEU A C 1
ATOM 746 O O . LEU A 1 99 ? -17.295 3.321 5.785 1.00 93.81 99 LEU A O 1
ATOM 750 N N . ARG A 1 100 ? -18.848 3.565 7.391 1.00 91.56 100 ARG A N 1
ATOM 751 C CA . ARG A 1 100 ? -19.144 2.135 7.494 1.00 91.56 100 ARG A CA 1
ATOM 752 C C . ARG A 1 100 ? -19.535 1.576 6.123 1.00 91.56 100 ARG A C 1
ATOM 754 O O . ARG A 1 100 ? -20.333 2.139 5.378 1.00 91.56 100 ARG A O 1
ATOM 761 N N . GLY A 1 101 ? -18.920 0.452 5.756 1.00 90.62 101 GLY A N 1
ATOM 762 C CA . GLY A 1 101 ? -19.157 -0.222 4.476 1.00 90.62 101 GLY A CA 1
ATOM 763 C C . GLY A 1 101 ? -18.532 0.452 3.246 1.00 90.62 101 GLY A C 1
ATOM 764 O O . GLY A 1 101 ? -18.632 -0.101 2.141 1.00 90.62 101 GLY A O 1
ATOM 765 N N . ARG A 1 102 ? -17.852 1.598 3.398 1.00 94.81 102 ARG A N 1
ATOM 766 C CA . ARG A 1 102 ? -17.151 2.274 2.300 1.00 94.81 102 ARG A CA 1
ATOM 767 C C . ARG A 1 102 ? -16.038 1.381 1.747 1.00 94.81 102 ARG A C 1
ATOM 769 O O . ARG A 1 102 ? -15.239 0.797 2.475 1.00 94.81 102 ARG A O 1
ATOM 776 N N . LYS A 1 103 ? -15.985 1.257 0.419 1.00 95.81 103 LYS A N 1
ATOM 777 C CA . LYS A 1 103 ? -15.025 0.405 -0.302 1.00 95.81 103 LYS A CA 1
ATOM 778 C C . LYS A 1 103 ? -14.298 1.238 -1.345 1.00 95.81 103 LYS A C 1
ATOM 780 O O . LYS A 1 103 ? -14.867 1.490 -2.403 1.00 95.81 103 LYS A O 1
ATOM 785 N N . TYR A 1 104 ? -13.053 1.609 -1.063 1.00 97.75 104 TYR A N 1
ATOM 786 C CA . TYR A 1 104 ? -12.215 2.388 -1.982 1.00 97.75 104 TYR A CA 1
ATOM 787 C C . TYR A 1 104 ? -11.529 1.507 -3.026 1.00 97.75 104 TYR A C 1
ATOM 789 O O . TYR A 1 104 ? -11.633 1.731 -4.229 1.00 97.75 104 TYR A O 1
ATOM 797 N N . TYR A 1 105 ? -10.842 0.453 -2.577 1.00 98.31 105 TYR A N 1
ATOM 798 C CA . TYR A 1 105 ? -10.058 -0.386 -3.476 1.00 98.31 105 TYR A CA 1
ATOM 799 C C . TYR A 1 105 ? -10.926 -1.416 -4.207 1.00 98.31 105 TYR A C 1
ATOM 801 O O . TYR A 1 105 ? -11.522 -2.321 -3.608 1.00 98.31 105 TYR A O 1
ATOM 809 N N . ARG A 1 106 ? -10.982 -1.265 -5.534 1.00 97.75 106 ARG A N 1
ATOM 810 C CA . ARG A 1 106 ? -11.736 -2.114 -6.464 1.00 97.75 106 ARG A CA 1
ATOM 811 C C . ARG A 1 106 ? -10.754 -2.715 -7.484 1.00 97.75 106 ARG A C 1
ATOM 813 O O . ARG A 1 106 ? -10.544 -2.109 -8.533 1.00 97.75 106 ARG A O 1
ATOM 820 N N . PRO A 1 107 ? -10.103 -3.855 -7.166 1.00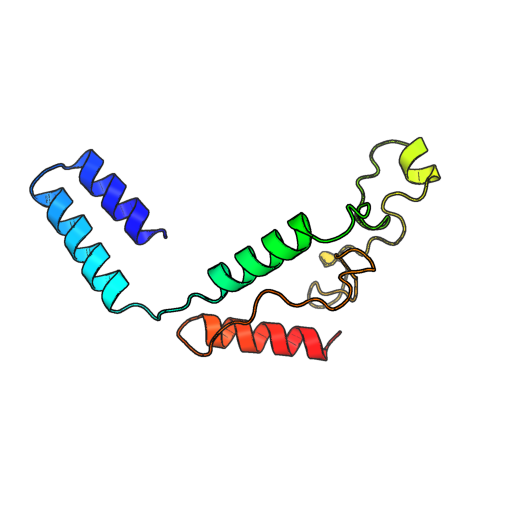 97.88 107 PRO A N 1
ATOM 821 C CA . PRO A 1 107 ? -9.086 -4.456 -8.029 1.00 97.88 107 PRO A CA 1
ATOM 822 C C . PRO A 1 107 ? -9.659 -4.880 -9.381 1.00 97.88 107 PRO A C 1
ATOM 824 O O . PRO A 1 107 ? -10.817 -5.302 -9.477 1.00 97.88 107 PRO A O 1
ATOM 827 N N . THR A 1 108 ? -8.819 -4.804 -10.410 1.00 97.88 108 THR A N 1
ATOM 828 C CA . THR A 1 108 ? -9.163 -5.221 -11.773 1.00 97.88 108 THR A CA 1
ATOM 829 C C . THR A 1 108 ? -8.974 -6.732 -11.949 1.00 97.88 108 THR A C 1
ATOM 831 O O . THR A 1 108 ? -8.604 -7.451 -11.023 1.00 97.88 108 THR A O 1
ATOM 834 N N . ASP A 1 109 ? -9.248 -7.240 -13.144 1.00 97.69 109 ASP A N 1
ATOM 835 C CA . ASP A 1 109 ? -9.031 -8.630 -13.558 1.00 97.69 109 ASP A CA 1
ATOM 836 C C . ASP A 1 109 ? -7.665 -8.854 -14.235 1.00 97.69 109 ASP A C 1
ATOM 838 O O . ASP A 1 109 ? -7.399 -9.927 -14.774 1.00 97.69 109 ASP A O 1
ATOM 842 N N . ARG A 1 110 ? -6.776 -7.855 -14.201 1.00 98.00 110 ARG A N 1
ATOM 843 C CA . ARG A 1 110 ? -5.486 -7.876 -14.899 1.00 98.00 110 ARG A CA 1
ATOM 844 C C . ARG A 1 110 ? -4.346 -8.245 -13.957 1.00 98.00 110 ARG A C 1
ATOM 846 O O . ARG A 1 110 ? -4.214 -7.692 -12.865 1.00 98.00 110 ARG A O 1
ATOM 853 N N . GLY A 1 111 ? -3.456 -9.124 -14.417 1.00 96.81 111 GLY A N 1
ATOM 854 C CA . GLY A 1 111 ? -2.258 -9.512 -13.671 1.00 96.81 111 GLY A CA 1
ATOM 855 C C . GLY A 1 111 ? -2.582 -10.025 -12.263 1.00 96.81 111 GLY A C 1
ATOM 856 O O . GLY A 1 111 ? -3.526 -10.785 -12.067 1.00 96.81 111 GLY A O 1
ATOM 857 N N . LEU A 1 112 ? -1.809 -9.579 -11.270 1.00 97.00 112 LEU A N 1
ATOM 858 C CA . LEU A 1 112 ? -1.973 -10.001 -9.875 1.00 97.00 112 LEU A CA 1
ATOM 859 C C . LEU A 1 112 ? -3.294 -9.524 -9.244 1.00 97.00 112 LEU A C 1
ATOM 861 O O . LEU A 1 112 ? -3.791 -10.159 -8.314 1.00 97.00 112 LEU A O 1
ATOM 865 N N . GLU A 1 113 ? -3.891 -8.438 -9.745 1.00 98.31 113 GLU A N 1
ATOM 866 C CA . GLU A 1 113 ? -5.145 -7.924 -9.185 1.00 98.31 113 GLU A CA 1
ATOM 867 C C . GLU A 1 113 ? -6.306 -8.907 -9.340 1.00 98.31 113 GLU A C 1
ATOM 869 O O . GLU A 1 113 ? -7.179 -8.935 -8.476 1.00 98.31 113 GLU A O 1
ATOM 874 N N . ALA A 1 114 ? -6.277 -9.780 -10.353 1.00 97.94 114 ALA A N 1
ATOM 875 C CA . ALA A 1 114 ? -7.272 -10.836 -10.510 1.00 97.94 114 ALA A CA 1
ATOM 876 C C . ALA A 1 114 ? -7.321 -11.765 -9.286 1.00 97.94 114 ALA A C 1
ATOM 878 O O . ALA A 1 114 ? -8.398 -12.125 -8.807 1.00 97.94 114 ALA A O 1
ATOM 879 N N . GLU A 1 115 ? -6.153 -12.127 -8.754 1.00 98.00 115 GLU A N 1
ATOM 880 C CA . GLU A 1 115 ? -6.044 -12.971 -7.565 1.00 98.00 115 GLU A CA 1
ATOM 881 C C . GLU A 1 115 ? -6.434 -12.201 -6.300 1.00 98.00 115 GLU A C 1
ATOM 883 O O . GLU A 1 115 ? -7.185 -12.701 -5.461 1.00 98.00 115 GLU A O 1
ATOM 888 N N . ILE A 1 116 ? -6.018 -10.936 -6.196 1.00 98.06 116 ILE A N 1
ATOM 889 C CA . ILE A 1 116 ? -6.431 -10.058 -5.095 1.00 98.06 116 ILE A CA 1
ATOM 890 C C . ILE A 1 116 ? -7.958 -9.914 -5.070 1.00 98.06 116 ILE A C 1
ATOM 892 O O . ILE A 1 116 ? -8.571 -10.019 -4.010 1.00 98.06 116 ILE A O 1
ATOM 896 N N . ARG A 1 117 ? -8.599 -9.744 -6.230 1.00 97.56 117 ARG A N 1
ATOM 897 C CA . ARG A 1 117 ? -10.057 -9.651 -6.357 1.00 97.56 117 ARG A CA 1
ATOM 898 C C . ARG A 1 117 ? -10.751 -10.901 -5.824 1.00 97.56 117 ARG A C 1
ATOM 900 O O . ARG A 1 117 ? -11.718 -10.771 -5.073 1.00 97.56 117 ARG A O 1
ATOM 907 N N . LYS A 1 118 ? -10.256 -12.094 -6.173 1.00 97.38 118 LYS A N 1
ATOM 908 C CA . LYS A 1 118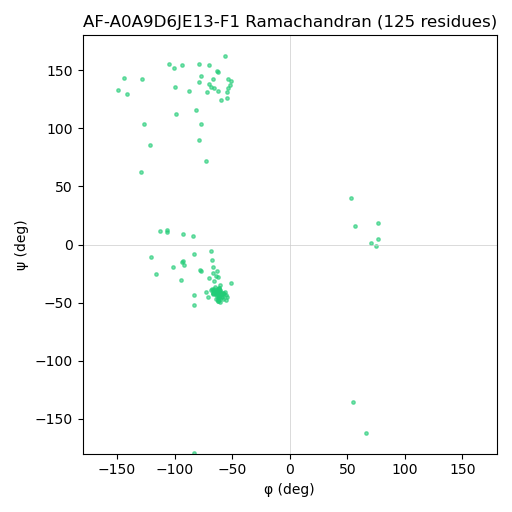 ? -10.782 -13.369 -5.654 1.00 97.38 118 LYS A CA 1
ATOM 909 C C . LYS A 1 118 ? -10.638 -13.452 -4.136 1.00 97.38 118 LYS A C 1
ATOM 911 O O . LYS A 1 118 ? -11.606 -13.794 -3.461 1.00 97.38 118 LYS A O 1
ATOM 916 N N . ARG A 1 119 ? -9.474 -13.074 -3.600 1.00 95.44 119 ARG A N 1
ATOM 917 C CA . ARG A 1 119 ? -9.209 -13.056 -2.155 1.00 95.44 119 ARG A CA 1
ATOM 918 C C . ARG A 1 119 ? -10.148 -12.111 -1.407 1.00 95.44 119 ARG A C 1
ATOM 920 O O . ARG A 1 119 ? -10.803 -12.537 -0.463 1.00 95.44 119 ARG A O 1
ATOM 927 N N . LEU A 1 120 ? -10.297 -10.871 -1.877 1.00 94.69 120 LEU A N 1
ATOM 928 C CA . LEU A 1 120 ? -11.222 -9.903 -1.277 1.00 94.69 120 LEU A CA 1
ATOM 929 C C . LEU A 1 120 ? -12.679 -10.385 -1.337 1.00 94.69 120 LEU A C 1
ATOM 931 O O . LEU A 1 120 ? -13.438 -10.166 -0.397 1.00 94.69 120 LEU A O 1
ATOM 935 N N . ALA A 1 121 ? -13.085 -11.043 -2.425 1.00 94.38 121 ALA A N 1
ATOM 936 C CA . ALA A 1 121 ? -14.420 -11.626 -2.541 1.00 94.38 121 ALA A CA 1
ATOM 937 C C . ALA A 1 121 ? -14.624 -12.847 -1.625 1.00 94.38 121 ALA A C 1
ATOM 939 O O . ALA A 1 121 ? -15.749 -13.121 -1.218 1.00 94.38 121 ALA A O 1
ATOM 940 N N . ALA A 1 122 ? -13.569 -13.602 -1.309 1.00 92.56 122 ALA A N 1
ATOM 941 C CA . ALA A 1 122 ? -13.632 -14.678 -0.323 1.00 92.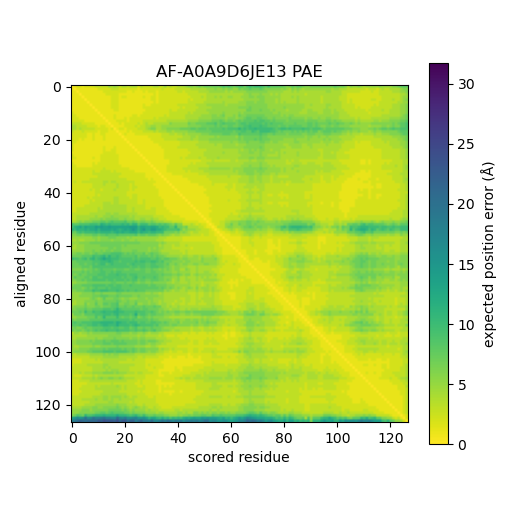56 122 ALA A CA 1
ATOM 942 C C . ALA A 1 122 ? -13.779 -14.123 1.100 1.00 92.56 122 ALA A C 1
ATOM 944 O O . ALA A 1 122 ? -14.657 -14.581 1.821 1.00 92.56 122 ALA A O 1
ATOM 945 N N . TRP A 1 123 ? -13.000 -13.100 1.466 1.00 90.88 123 TRP A N 1
ATOM 946 C CA . TRP A 1 123 ? -13.106 -12.443 2.775 1.00 90.88 123 TRP A CA 1
ATOM 947 C C . TRP A 1 123 ? -14.508 -11.877 3.020 1.00 90.88 123 TRP A C 1
ATOM 949 O O . TRP A 1 123 ? -15.123 -12.193 4.023 1.00 90.88 123 TRP A O 1
ATOM 959 N N . ARG A 1 124 ? -15.077 -11.168 2.038 1.00 87.25 124 ARG A N 1
ATOM 960 C CA . ARG A 1 124 ? -16.436 -10.585 2.109 1.00 87.25 124 ARG A CA 1
ATOM 961 C C . ARG A 1 124 ? -17.595 -11.593 2.120 1.00 87.25 124 ARG A C 1
ATOM 963 O O . ARG A 1 124 ? -18.743 -11.176 2.108 1.00 87.25 124 ARG A O 1
ATOM 970 N N . ARG A 1 125 ? -17.318 -12.889 1.954 1.00 86.25 125 ARG A N 1
ATOM 971 C CA . ARG A 1 125 ? -18.330 -13.959 2.049 1.00 86.25 125 ARG A CA 1
ATOM 972 C C . ARG A 1 125 ? -18.271 -14.693 3.384 1.00 86.25 125 ARG A C 1
ATOM 974 O O . ARG A 1 125 ? -19.202 -15.420 3.700 1.00 86.25 125 ARG A O 1
ATOM 981 N N . ARG A 1 126 ? -17.140 -14.590 4.083 1.00 75.06 126 ARG A N 1
ATOM 982 C CA . ARG A 1 126 ? -16.878 -15.239 5.375 1.00 75.06 126 ARG A CA 1
ATOM 983 C C . ARG A 1 126 ? -17.211 -14.332 6.558 1.00 75.06 126 ARG A C 1
ATOM 985 O O . ARG A 1 126 ? -17.264 -14.823 7.677 1.00 75.06 126 ARG A O 1
ATOM 992 N N . VAL A 1 127 ? -17.369 -13.048 6.263 1.00 61.91 127 VAL A N 1
ATOM 993 C CA . VAL A 1 127 ? -17.644 -11.925 7.149 1.00 61.91 127 VAL A CA 1
ATOM 994 C C . VAL A 1 127 ? -18.864 -11.230 6.577 1.00 61.91 127 VAL A C 1
ATOM 996 O O . VAL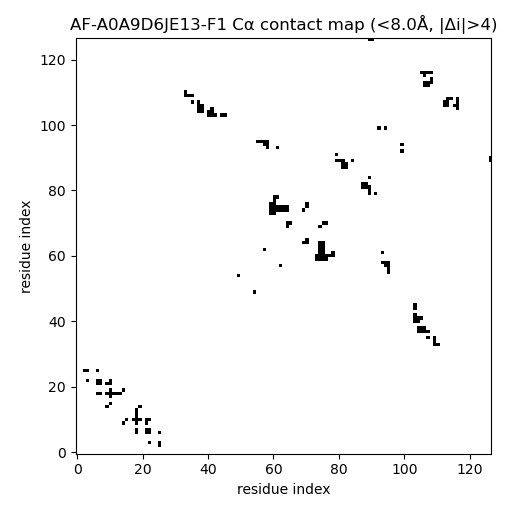 A 1 127 ? -18.817 -10.965 5.347 1.00 61.91 127 VAL A O 1
#

Mean predicted aligned error: 3.97 Å

pLDDT: mean 95.36, std 4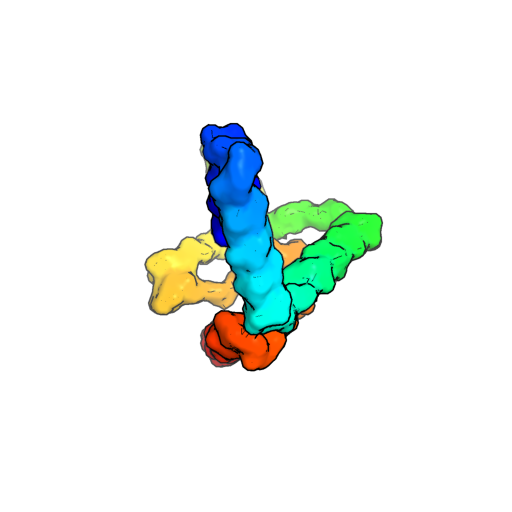.5, range [61.91, 98.69]

Solvent-accessible surface area (backbone atoms only — not comparable to full-atom values): 7548 Å² total; per-residue (Å²): 107,71,62,57,52,50,19,52,50,43,24,73,73,61,34,85,66,66,12,55,54,36,45,51,53,39,50,56,49,61,71,71,45,73,80,78,60,38,68,60,52,18,50,51,52,51,51,50,47,66,74,70,47,80,92,71,67,80,50,48,35,78,36,88,45,92,48,71,70,38,42,77,72,42,29,31,49,86,52,77,64,32,80,84,33,75,94,53,49,71,89,70,87,88,56,42,78,94,46,59,89,68,78,55,76,60,61,52,81,49,67,70,31,34,56,50,38,52,51,54,56,49,52,63,70,79,84

Secondary structure (DSSP, 8-state):
-HHHHHHHHHHHHH-TTHHHHHHHHHHHHHHHSPP--HHHHHHHHHHHHHHHS--PPPPGGGS---SHHHHHTTTTTT---GGGSGGG------S-GGGTT-------SSTTHHHHHHHHHHHHHH-

Sequence (127 aa):
LRLAVAAKDAYHFLGTPEGELALAQCAAYLATAPKSNAVYVAFNEAQADVASAPAEPVPLHIRNAPTPLMKDLGYGEGYQYAHDYPDAQVEQDHLPESLRGRKYYRPTDRGLEAEIRKRLAAWRRRV

Nearest PDB structures (foldseek):
  3pvs-assembly1_D  TM=9.181E-01  e=3.395E-09  Escherichia coli
  3pvs-assembly1_B  TM=9.553E-01  e=1.760E-07  Escherichia coli
  2r9g-assembly3_L  TM=9.213E-01  e=1.280E-07  Enterococcus faecium DO
  2r9g-assembly5_I  TM=9.224E-01  e=9.821E-07  Enterococcus faecium DO
  2r9g-assembly5_C  TM=8.915E-01  e=8.031E-06  Enterococcus faecium DO

Foldseek 3Di:
DVLVVVLVVQCVVPPPPVSVVSVVVVVVCVVPAWDDCLVVQLVVVVVVCVVPPPPDDWPQLPADQPDPVSVVVSRNPPNDQQVVDPVSADDDDGDPPVCPPPDRGDFDCIDCSVVVNVVVVVNVVVD